Protein AF-A0A2V8VFZ1-F1 (afdb_monomer)

Foldseek 3Di:
DVVVLVCLVVVNDDPVVNVVVVVVCVVDVVVVVVSVVVVVVVVVVVPDDDDDDPPVNVVVVVVVVVVCVVVVVD

Mean predicted aligned error: 6.68 Å

Secondary structure (DSSP, 8-state):
-HHHHHHHHHT-S-HHHHHHHHHHHHH-HHHHHHHHHHHHHHHHHHHS--PPPPHHHHHHHHHHHHHHHHHT--

Nearest PDB structures (foldseek):
  3hug-assembly6_F  TM=6.671E-01  e=1.263E-01  Mycobacterium tuberculosis H37Rv
  3hug-assembly6_P  TM=6.908E-01  e=3.168E-01  Mycobacterium tuberculosis H37Rv

Structure (mmCIF, N/CA/C/O backbone):
data_AF-A0A2V8VFZ1-F1
#
_entry.id   AF-A0A2V8VFZ1-F1
#
loop_
_atom_site.group_PDB
_atom_site.id
_atom_site.type_symbol
_atom_site.label_atom_id
_atom_site.label_alt_id
_atom_site.label_comp_id
_atom_site.label_asym_id
_atom_site.label_entity_id
_atom_site.label_seq_id
_atom_site.pdbx_PDB_ins_code
_atom_site.Cartn_x
_atom_site.Cartn_y
_atom_site.Cartn_z
_atom_site.occupancy
_atom_site.B_iso_or_equiv
_atom_site.auth_seq_id
_atom_site.auth_comp_id
_atom_site.auth_asym_id
_atom_site.auth_atom_id
_atom_site.pdbx_PDB_model_num
ATOM 1 N N . MET A 1 1 ? -6.171 -11.952 2.884 1.00 80.12 1 MET A N 1
ATOM 2 C CA . MET A 1 1 ? -5.955 -10.880 3.892 1.00 80.12 1 MET A CA 1
ATOM 3 C C . MET A 1 1 ? -5.493 -9.599 3.220 1.00 80.12 1 MET A C 1
ATOM 5 O O . MET A 1 1 ? -6.200 -8.609 3.332 1.00 80.12 1 MET A O 1
ATOM 9 N N . ILE A 1 2 ? -4.351 -9.619 2.518 1.00 88.62 2 ILE A N 1
ATOM 10 C CA . ILE A 1 2 ? -3.837 -8.449 1.789 1.00 88.62 2 ILE A CA 1
ATOM 11 C C . ILE A 1 2 ? -4.862 -7.919 0.785 1.00 88.62 2 ILE A C 1
ATOM 13 O O . ILE A 1 2 ? -5.123 -6.726 0.797 1.00 88.62 2 ILE A O 1
ATOM 17 N N . ASP A 1 3 ? -5.524 -8.793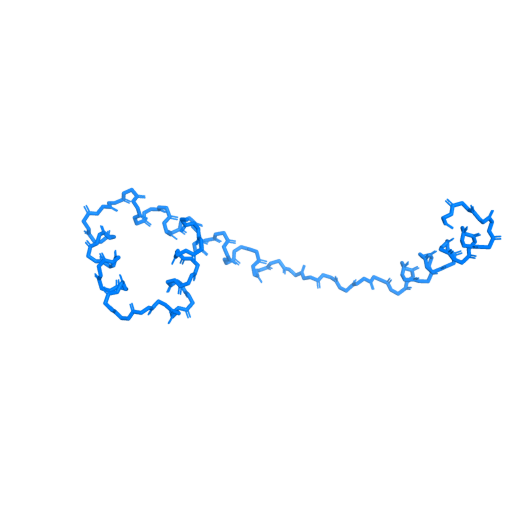 0.023 1.00 92.38 3 ASP A N 1
ATOM 18 C CA . ASP A 1 3 ? -6.516 -8.379 -0.983 1.00 92.38 3 ASP A CA 1
ATOM 19 C C . ASP A 1 3 ? -7.660 -7.550 -0.387 1.00 92.38 3 ASP A C 1
ATOM 21 O O . ASP A 1 3 ? -8.007 -6.510 -0.927 1.00 92.38 3 ASP A O 1
ATOM 25 N N . LEU A 1 4 ? -8.170 -7.937 0.788 1.00 94.94 4 LEU A N 1
ATOM 26 C CA . LEU A 1 4 ? -9.233 -7.203 1.484 1.00 94.94 4 LEU A CA 1
ATOM 27 C C . LEU A 1 4 ? -8.772 -5.811 1.937 1.00 94.94 4 LEU A C 1
ATOM 29 O O . LEU A 1 4 ? -9.532 -4.850 1.855 1.00 94.94 4 LEU A O 1
ATOM 33 N N . LEU A 1 5 ? -7.533 -5.687 2.424 1.00 95.19 5 LEU A N 1
ATOM 34 C CA . LEU A 1 5 ? -6.974 -4.392 2.825 1.00 95.19 5 LEU A CA 1
ATOM 35 C C . LEU A 1 5 ? -6.641 -3.524 1.607 1.00 95.19 5 LEU A C 1
ATOM 37 O O . LEU A 1 5 ? -6.803 -2.307 1.669 1.00 95.19 5 LEU A O 1
ATOM 41 N N . THR A 1 6 ? -6.215 -4.132 0.500 1.00 93.50 6 THR A N 1
ATOM 42 C CA . THR A 1 6 ? -6.033 -3.453 -0.786 1.00 93.50 6 THR A CA 1
ATOM 43 C C . THR A 1 6 ? -7.361 -2.905 -1.294 1.00 93.50 6 THR A C 1
ATOM 45 O O . THR A 1 6 ? -7.468 -1.702 -1.517 1.00 93.50 6 THR A O 1
ATOM 48 N N . GLU A 1 7 ? -8.392 -3.744 -1.354 1.00 95.94 7 GLU A N 1
ATOM 49 C CA . GLU A 1 7 ? -9.742 -3.366 -1.772 1.00 95.94 7 GLU A CA 1
ATOM 50 C C . GLU A 1 7 ? -10.338 -2.285 -0.856 1.00 95.94 7 GLU A C 1
ATOM 52 O O . GLU A 1 7 ? -10.944 -1.326 -1.333 1.00 95.94 7 GLU A O 1
ATOM 57 N N . TYR A 1 8 ? -10.088 -2.358 0.456 1.00 96.62 8 TYR A N 1
ATOM 58 C CA . TYR A 1 8 ? -10.436 -1.289 1.398 1.00 96.62 8 TYR A CA 1
ATOM 59 C C . TYR A 1 8 ? -9.739 0.037 1.064 1.00 96.62 8 TYR A C 1
ATOM 61 O O . TYR A 1 8 ? -10.390 1.077 0.994 1.00 96.62 8 TYR A O 1
ATOM 69 N N . MET A 1 9 ? -8.420 0.019 0.839 1.00 94.69 9 MET A N 1
ATOM 70 C CA . MET A 1 9 ? -7.645 1.218 0.485 1.00 94.69 9 MET A CA 1
ATOM 71 C C . MET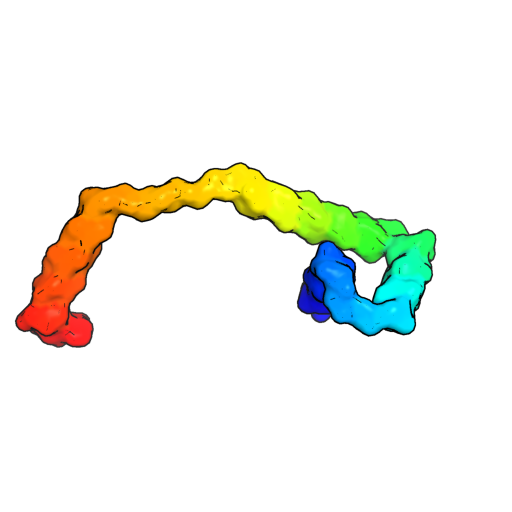 A 1 9 ? -8.040 1.814 -0.871 1.00 94.69 9 MET A C 1
ATOM 73 O O . MET A 1 9 ? -7.756 2.985 -1.125 1.00 94.69 9 MET A O 1
ATOM 77 N N . GLU A 1 10 ? -8.633 1.011 -1.748 1.00 94.69 10 GLU A N 1
ATOM 78 C CA . GLU A 1 10 ? -9.120 1.410 -3.070 1.00 94.69 10 GLU A CA 1
ATOM 79 C C . GLU A 1 10 ? -10.609 1.786 -3.066 1.00 94.69 10 GLU A C 1
ATOM 81 O O . GLU A 1 10 ? -11.108 2.290 -4.067 1.00 94.69 10 GLU A O 1
ATOM 86 N N . GLY A 1 11 ? -11.305 1.607 -1.937 1.00 95.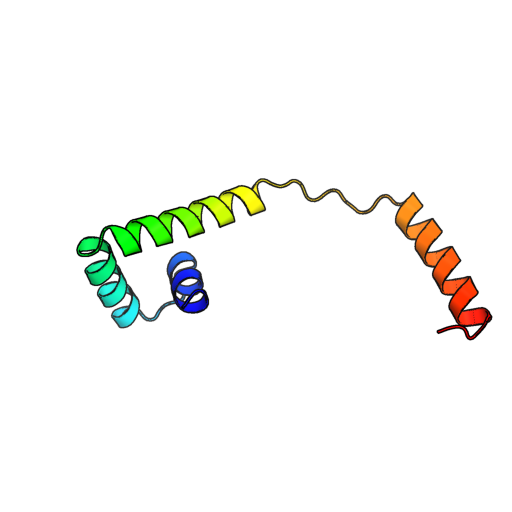50 11 GLY A N 1
ATOM 87 C CA . GLY A 1 11 ? -12.730 1.914 -1.799 1.00 95.50 11 GLY A CA 1
ATOM 88 C C . GLY A 1 11 ? -13.658 0.898 -2.472 1.00 95.50 11 GLY A C 1
ATOM 89 O O . GLY A 1 11 ? -14.824 1.206 -2.699 1.00 95.50 11 GLY A O 1
ATOM 90 N N . GLY A 1 12 ? -13.157 -0.298 -2.795 1.00 97.12 12 GLY A N 1
ATOM 91 C CA . GLY A 1 12 ? -13.907 -1.351 -3.488 1.00 97.12 12 GLY A CA 1
ATOM 92 C C . GLY A 1 12 ? -14.798 -2.202 -2.580 1.00 97.12 12 GLY A C 1
ATOM 93 O O . GLY A 1 12 ? -15.697 -2.882 -3.065 1.00 97.12 12 GLY A O 1
ATOM 94 N N . LEU A 1 13 ? -14.593 -2.151 -1.258 1.00 97.44 13 LEU A N 1
ATOM 95 C CA . LEU A 1 13 ? -15.354 -2.991 -0.338 1.00 97.44 13 LEU A CA 1
ATOM 96 C C . LEU A 1 13 ? -16.837 -2.622 -0.308 1.00 97.44 13 LEU A C 1
ATOM 98 O O . LEU A 1 13 ? -17.220 -1.453 -0.240 1.00 97.44 13 LEU A O 1
ATOM 102 N N . ALA A 1 14 ? -17.678 -3.651 -0.197 1.00 97.25 14 ALA A N 1
ATOM 103 C CA . ALA A 1 14 ? -19.084 -3.466 0.128 1.00 97.25 14 ALA A CA 1
ATOM 104 C C . ALA A 1 14 ? -19.231 -2.629 1.424 1.00 97.25 14 ALA A C 1
ATOM 106 O O . ALA A 1 14 ? -18.574 -2.943 2.425 1.00 97.25 14 ALA A O 1
ATOM 107 N N . PRO A 1 15 ? -20.135 -1.628 1.484 1.00 97.00 15 PRO A N 1
ATOM 108 C CA . PRO A 1 15 ? -20.208 -0.684 2.608 1.00 97.00 15 PRO A CA 1
ATOM 109 C C . PRO A 1 15 ? -20.379 -1.337 3.985 1.00 97.00 15 PRO A C 1
ATOM 111 O O . PRO A 1 15 ? -19.845 -0.864 4.987 1.00 97.00 15 PRO A O 1
ATOM 114 N N . ALA A 1 16 ? -21.117 -2.449 4.054 1.00 97.50 16 ALA A N 1
ATOM 115 C CA . ALA A 1 16 ? -21.303 -3.196 5.295 1.00 97.50 16 ALA A CA 1
ATOM 116 C C . ALA A 1 16 ? -19.998 -3.841 5.798 1.00 97.50 16 ALA A C 1
ATOM 118 O O . ALA A 1 16 ? -19.776 -3.910 7.006 1.00 97.50 16 ALA A O 1
ATOM 119 N N . VAL A 1 17 ? -19.135 -4.294 4.887 1.00 97.12 17 VAL A N 1
ATOM 120 C CA . VAL A 1 17 ? -17.825 -4.871 5.217 1.00 97.12 17 VAL A CA 1
ATOM 121 C C . VAL A 1 17 ? -16.851 -3.764 5.613 1.00 97.12 17 VAL A C 1
ATOM 123 O O . VAL A 1 17 ? -16.182 -3.905 6.634 1.00 97.12 17 VAL A O 1
ATOM 126 N N . GLY A 1 18 ? -16.847 -2.642 4.883 1.00 97.56 18 GLY A N 1
ATOM 127 C CA . GLY A 1 18 ? -16.042 -1.461 5.213 1.00 97.56 18 GLY A CA 1
ATOM 128 C C . GLY A 1 18 ? -16.281 -0.973 6.643 1.00 97.56 18 GLY A C 1
ATOM 129 O O . GLY A 1 18 ? -15.343 -0.919 7.432 1.00 97.56 18 GLY A O 1
ATOM 130 N N . ARG A 1 19 ? -17.547 -0.777 7.041 1.00 97.94 19 ARG A N 1
ATOM 131 C CA . ARG A 1 19 ? -17.892 -0.366 8.419 1.00 97.94 19 ARG A CA 1
ATOM 132 C C . ARG A 1 19 ? -17.407 -1.344 9.493 1.00 97.94 19 ARG A C 1
ATOM 134 O O . ARG A 1 19 ? -16.961 -0.932 10.564 1.00 97.94 19 ARG A O 1
ATOM 141 N N . ARG A 1 20 ? -17.503 -2.653 9.233 1.00 97.81 20 ARG A N 1
ATOM 142 C CA . ARG A 1 20 ? -17.016 -3.683 10.168 1.00 97.81 20 ARG A CA 1
ATOM 143 C C . ARG A 1 20 ? -15.495 -3.640 10.298 1.00 97.81 20 ARG A C 1
ATOM 145 O O . ARG A 1 20 ? -14.983 -3.797 11.404 1.00 97.81 20 ARG A O 1
ATOM 152 N N . LEU A 1 21 ? -14.791 -3.416 9.190 1.00 97.44 21 LEU A N 1
ATOM 153 C CA . LEU A 1 21 ? -13.341 -3.273 9.185 1.00 97.44 21 LEU A CA 1
ATOM 154 C C . LEU A 1 21 ? -12.908 -1.997 9.917 1.00 97.44 21 LEU A C 1
ATOM 156 O O . LEU A 1 21 ? -12.029 -2.072 10.766 1.00 97.44 21 LEU A O 1
ATOM 160 N N . GLU A 1 22 ? -13.561 -0.864 9.668 1.00 97.69 22 GLU A N 1
ATOM 161 C CA . GLU A 1 22 ? -13.319 0.398 10.386 1.00 97.69 22 GLU A CA 1
ATOM 162 C C . GLU A 1 22 ? -13.511 0.236 11.898 1.00 97.69 22 GLU A C 1
ATOM 164 O O . GLU A 1 22 ? -12.653 0.639 12.681 1.00 97.69 22 GLU A O 1
ATOM 169 N N . THR A 1 23 ? -14.588 -0.441 12.311 1.00 98.31 23 THR A N 1
ATOM 170 C CA . THR A 1 23 ? -14.835 -0.759 13.727 1.00 98.31 23 THR A CA 1
ATOM 171 C C . THR A 1 23 ? -13.700 -1.594 14.322 1.00 98.31 23 THR A C 1
ATOM 173 O O . THR A 1 23 ? -13.292 -1.366 15.457 1.00 98.31 23 THR A O 1
ATOM 176 N N . HIS A 1 24 ? -13.175 -2.571 13.581 1.00 97.31 24 HIS A N 1
ATOM 177 C CA . HIS A 1 24 ? -12.051 -3.376 14.050 1.00 97.31 24 HIS A CA 1
ATOM 178 C C . HIS A 1 24 ? -10.761 -2.556 14.158 1.00 97.31 24 HIS A C 1
ATOM 180 O O . HIS A 1 24 ? -10.092 -2.613 15.187 1.00 97.31 24 HIS A O 1
ATOM 186 N N . LEU A 1 25 ? -10.437 -1.773 13.125 1.00 97.31 25 LEU A N 1
ATOM 187 C CA . LEU A 1 25 ? -9.245 -0.924 13.092 1.00 97.31 25 LEU A CA 1
ATOM 188 C C . LEU A 1 25 ? -9.242 0.084 14.249 1.00 97.31 25 LEU A C 1
ATOM 190 O O . LEU A 1 25 ? -8.214 0.245 14.895 1.00 97.31 25 LEU A O 1
ATOM 194 N N . GLY A 1 26 ? -10.395 0.675 14.581 1.00 97.81 26 GLY A N 1
ATOM 195 C CA . GLY A 1 26 ? -10.521 1.598 15.715 1.00 97.81 26 GLY A CA 1
ATOM 196 C C . GLY A 1 26 ? -10.354 0.952 17.097 1.00 97.81 26 GLY A C 1
ATOM 197 O O . GLY A 1 26 ? -10.089 1.652 18.0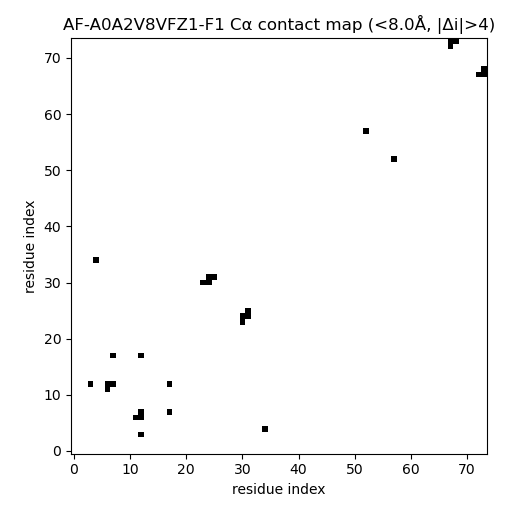68 1.00 97.81 26 GLY A O 1
ATOM 198 N N . ASN A 1 27 ? -10.480 -0.375 17.196 1.00 98.38 27 ASN A N 1
ATOM 199 C CA . ASN A 1 27 ? -10.359 -1.125 18.451 1.00 98.38 27 ASN A CA 1
ATOM 200 C C . ASN A 1 27 ? -9.077 -1.975 18.532 1.00 98.38 27 ASN A C 1
ATOM 202 O O . ASN A 1 27 ? -8.870 -2.674 19.524 1.00 98.38 27 ASN A O 1
ATOM 206 N N . CYS A 1 28 ? -8.223 -1.960 17.503 1.00 98.50 28 CYS A N 1
ATOM 207 C CA . CYS A 1 28 ? -7.050 -2.826 17.410 1.00 98.50 28 CYS A CA 1
ATOM 208 C C . CYS A 1 28 ? -5.843 -2.076 16.830 1.00 98.50 28 CYS A C 1
ATOM 210 O O . CYS A 1 28 ? -5.632 -2.039 15.615 1.00 98.50 28 CYS A O 1
ATOM 212 N N . SER A 1 29 ? -4.999 -1.542 17.717 1.00 97.81 29 SER A N 1
ATOM 213 C CA . SER A 1 29 ? -3.797 -0.778 17.350 1.00 97.81 29 SER A CA 1
ATOM 214 C C . SER A 1 29 ? -2.802 -1.574 16.498 1.00 97.81 29 SER A C 1
ATOM 216 O O . SER A 1 29 ? -2.151 -1.014 15.620 1.00 97.81 29 SER A O 1
ATOM 218 N N . ALA A 1 30 ? -2.701 -2.892 16.701 1.00 97.25 30 ALA A N 1
ATOM 219 C CA . ALA A 1 30 ? -1.843 -3.752 15.886 1.00 97.25 30 ALA A CA 1
ATOM 220 C C . ALA A 1 30 ? -2.305 -3.799 14.418 1.00 97.25 30 ALA A C 1
ATOM 222 O O . ALA A 1 30 ? -1.489 -3.712 13.499 1.00 97.25 30 ALA A O 1
ATOM 223 N N . CYS A 1 31 ? -3.616 -3.901 14.186 1.00 96.88 31 CYS A N 1
ATOM 224 C CA . CYS A 1 31 ? -4.180 -3.933 12.838 1.00 96.88 31 CYS A CA 1
ATOM 225 C C . CYS A 1 31 ? -4.148 -2.557 12.169 1.00 96.88 31 CYS A C 1
ATOM 227 O O . CYS A 1 31 ? -3.869 -2.474 10.972 1.00 96.88 31 CYS A O 1
ATOM 229 N N . GLU A 1 32 ? -4.364 -1.483 12.930 1.00 97.25 32 GLU A N 1
ATOM 230 C CA . GLU A 1 32 ? -4.147 -0.118 12.447 1.00 97.25 32 GLU A CA 1
ATOM 231 C C . GLU A 1 32 ? -2.683 0.102 12.033 1.00 97.25 32 GLU A C 1
ATOM 233 O O . GLU A 1 32 ? -2.418 0.566 10.921 1.00 97.25 32 GLU A O 1
ATOM 238 N N . GLY A 1 33 ? -1.728 -0.302 12.876 1.00 97.38 33 GLY A N 1
ATOM 239 C CA . GLY A 1 33 ? -0.299 -0.213 12.576 1.00 97.38 33 GLY A CA 1
ATOM 240 C C . GLY A 1 33 ? 0.072 -0.966 11.298 1.00 97.38 33 GLY A C 1
ATOM 241 O O . GLY A 1 33 ? 0.754 -0.417 10.432 1.00 97.38 33 GLY A O 1
ATOM 242 N N . PHE A 1 34 ? -0.451 -2.181 11.123 1.00 95.81 34 PHE A N 1
ATOM 243 C CA . PHE A 1 34 ? -0.242 -2.952 9.897 1.00 95.81 34 PHE A CA 1
ATOM 244 C C . PHE A 1 34 ? -0.828 -2.262 8.654 1.00 95.81 34 PHE A C 1
ATOM 246 O O . PHE A 1 34 ? -0.169 -2.199 7.612 1.00 95.81 34 PHE A O 1
ATOM 253 N N . LEU A 1 35 ? -2.034 -1.690 8.752 1.00 96.69 35 LEU A N 1
ATOM 254 C CA . LEU A 1 35 ? -2.629 -0.916 7.660 1.00 96.69 35 LEU A CA 1
ATOM 255 C C . LEU A 1 35 ? -1.757 0.294 7.292 1.00 96.69 35 LEU A C 1
ATOM 257 O O . LEU A 1 35 ? -1.597 0.592 6.105 1.00 96.69 35 LEU A O 1
ATOM 261 N N . GLN A 1 36 ? -1.163 0.970 8.277 1.00 96.88 36 GLN A N 1
ATOM 262 C CA . GLN A 1 36 ? -0.244 2.076 8.009 1.00 96.88 36 GLN A CA 1
ATOM 263 C C . GLN A 1 36 ? 1.043 1.620 7.328 1.00 96.88 36 GLN A C 1
ATOM 265 O O . GLN A 1 36 ? 1.490 2.280 6.388 1.00 96.88 36 GLN A O 1
ATOM 270 N N . THR A 1 37 ? 1.598 0.467 7.713 1.00 96.44 37 THR A N 1
ATOM 271 C CA . THR A 1 37 ? 2.720 -0.140 6.984 1.00 96.44 37 THR A CA 1
ATOM 272 C C . THR A 1 37 ? 2.360 -0.358 5.515 1.00 96.44 37 THR A C 1
ATOM 274 O O . THR A 1 37 ? 3.108 0.075 4.642 1.00 96.44 37 THR A O 1
ATOM 277 N N . LEU A 1 38 ? 1.191 -0.936 5.216 1.00 95.19 38 LEU A N 1
ATOM 278 C CA . LEU A 1 38 ? 0.755 -1.155 3.830 1.00 95.19 38 LEU A CA 1
ATOM 279 C C . LEU A 1 38 ? 0.597 0.155 3.043 1.00 95.19 38 LEU A C 1
ATOM 281 O O . LEU A 1 38 ? 1.031 0.238 1.889 1.00 95.19 38 LEU A O 1
ATOM 285 N N . ARG A 1 39 ? 0.020 1.195 3.659 1.00 95.88 39 ARG A N 1
ATOM 286 C CA . ARG A 1 39 ? -0.102 2.526 3.038 1.00 95.88 39 ARG A CA 1
ATOM 287 C C . ARG A 1 39 ? 1.269 3.130 2.732 1.00 95.88 39 ARG A C 1
ATOM 289 O O . ARG A 1 39 ? 1.473 3.620 1.621 1.00 95.88 39 ARG A O 1
ATOM 296 N N . ALA A 1 40 ? 2.207 3.046 3.675 1.00 96.50 40 ALA A N 1
ATOM 297 C CA . ALA A 1 40 ? 3.572 3.535 3.504 1.00 96.50 40 ALA A CA 1
ATOM 298 C C . ALA A 1 40 ? 4.319 2.770 2.401 1.00 96.50 40 ALA A C 1
ATOM 300 O O . ALA A 1 40 ? 4.921 3.393 1.528 1.00 96.50 40 ALA A O 1
ATOM 301 N N . THR A 1 41 ? 4.220 1.437 2.369 1.00 95.00 41 THR A N 1
ATOM 302 C CA . THR A 1 41 ? 4.810 0.610 1.305 1.00 95.00 41 THR A CA 1
ATOM 303 C C . THR A 1 41 ? 4.264 0.994 -0.069 1.00 95.00 41 THR A C 1
ATOM 305 O O . THR A 1 41 ? 5.036 1.196 -1.006 1.00 95.00 41 THR A O 1
ATOM 308 N N . ARG A 1 42 ? 2.942 1.166 -0.203 1.00 93.69 42 ARG A N 1
ATOM 309 C CA . ARG A 1 42 ? 2.319 1.600 -1.464 1.00 93.69 42 ARG A CA 1
ATOM 310 C C . ARG A 1 42 ? 2.797 2.988 -1.892 1.00 93.69 42 ARG A C 1
ATOM 312 O O . ARG A 1 42 ? 3.041 3.196 -3.080 1.00 93.69 42 ARG A O 1
ATOM 319 N N . ALA A 1 43 ? 2.915 3.929 -0.957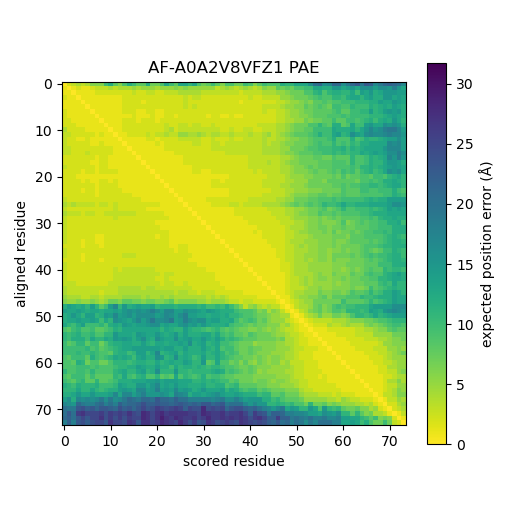 1.00 93.69 43 ALA A N 1
ATOM 320 C CA . ALA A 1 43 ? 3.429 5.267 -1.240 1.00 93.69 43 ALA A CA 1
ATOM 321 C C . ALA A 1 43 ? 4.893 5.220 -1.704 1.00 93.69 43 ALA A C 1
ATOM 323 O O . ALA A 1 43 ? 5.220 5.817 -2.728 1.00 93.69 43 ALA A O 1
ATOM 324 N N . ALA A 1 44 ? 5.738 4.443 -1.020 1.00 95.44 44 ALA A N 1
ATOM 325 C CA . ALA A 1 44 ? 7.138 4.255 -1.388 1.00 95.44 44 ALA A CA 1
ATOM 326 C C . ALA A 1 44 ? 7.273 3.681 -2.805 1.00 95.44 44 ALA A C 1
ATOM 328 O O . ALA A 1 44 ? 7.965 4.264 -3.634 1.00 95.44 44 ALA A O 1
ATOM 329 N N . ILE A 1 45 ? 6.533 2.617 -3.133 1.00 93.81 45 ILE A N 1
ATOM 330 C CA . ILE A 1 45 ? 6.541 2.030 -4.483 1.00 93.81 45 ILE A CA 1
ATOM 331 C C . ILE A 1 45 ? 6.080 3.046 -5.537 1.00 93.81 45 ILE A C 1
ATOM 333 O O . ILE A 1 45 ? 6.671 3.124 -6.608 1.00 93.81 45 ILE A O 1
ATOM 337 N N . ARG A 1 46 ? 5.045 3.846 -5.248 1.00 90.12 46 ARG A N 1
ATOM 338 C CA . ARG A 1 46 ? 4.550 4.881 -6.174 1.00 90.12 46 ARG A CA 1
ATOM 339 C C . ARG A 1 46 ? 5.524 6.040 -6.372 1.00 90.12 46 ARG A C 1
ATOM 341 O O . ARG A 1 46 ? 5.449 6.695 -7.404 1.00 90.12 46 ARG A O 1
ATOM 348 N N . SER A 1 47 ? 6.398 6.300 -5.401 1.00 92.50 47 SER A N 1
ATOM 349 C CA . SER A 1 47 ? 7.451 7.312 -5.526 1.00 92.50 47 SER A CA 1
ATOM 350 C C . SER A 1 47 ? 8.655 6.849 -6.344 1.00 92.50 47 SER A C 1
ATOM 352 O O . SER A 1 47 ? 9.460 7.686 -6.745 1.00 92.50 47 SER A O 1
ATOM 354 N N . LEU A 1 48 ? 8.785 5.544 -6.611 1.00 92.38 48 LEU A N 1
ATOM 355 C CA . LEU A 1 48 ? 9.841 5.046 -7.483 1.00 92.38 48 LEU A CA 1
ATOM 356 C C . LEU A 1 48 ? 9.588 5.567 -8.898 1.00 92.38 48 LEU A C 1
ATOM 358 O O . LEU A 1 48 ? 8.555 5.268 -9.504 1.00 92.38 48 LEU A O 1
ATOM 362 N N .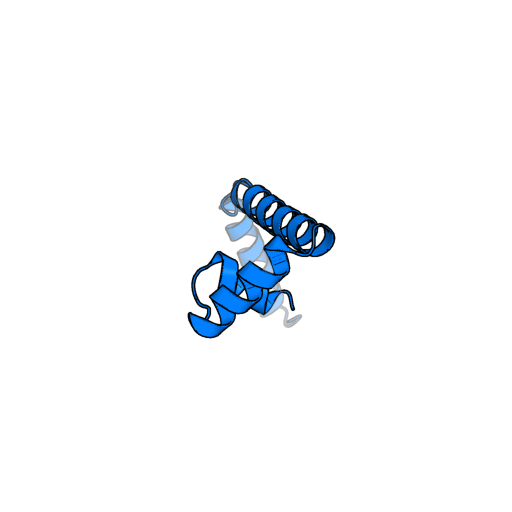 GLN A 1 49 ? 10.539 6.339 -9.426 1.00 81.56 49 GLN A N 1
ATOM 363 C CA . GLN A 1 49 ? 10.542 6.649 -10.846 1.00 81.56 49 GLN A CA 1
ATOM 364 C C . GLN A 1 49 ? 10.754 5.350 -11.614 1.00 81.56 49 GLN A C 1
ATOM 366 O O . GLN A 1 49 ? 11.633 4.549 -11.298 1.00 81.56 49 GLN A O 1
ATOM 371 N N . ARG A 1 50 ? 9.884 5.121 -12.592 1.00 80.06 50 ARG A N 1
ATOM 372 C CA . ARG A 1 50 ? 10.037 4.025 -13.530 1.00 80.06 50 ARG A CA 1
ATOM 373 C C . ARG A 1 50 ? 10.811 4.601 -14.702 1.00 80.06 50 ARG A C 1
ATOM 375 O O . ARG A 1 50 ? 10.238 5.359 -15.477 1.00 80.06 50 ARG A O 1
ATOM 382 N N . ASP A 1 51 ? 12.103 4.309 -14.762 1.00 83.25 51 ASP A N 1
ATOM 383 C CA . ASP A 1 51 ? 12.890 4.669 -15.932 1.00 83.25 51 ASP A CA 1
ATOM 384 C C . ASP A 1 51 ? 12.344 3.896 -17.133 1.00 83.25 51 ASP A C 1
ATOM 386 O O . ASP A 1 51 ? 12.055 2.695 -17.037 1.00 83.25 51 ASP A O 1
ATOM 390 N N . ASP A 1 52 ? 12.173 4.595 -18.252 1.00 85.50 52 ASP A N 1
ATOM 391 C CA . ASP A 1 52 ? 11.894 3.933 -19.517 1.00 85.50 52 ASP A CA 1
ATOM 392 C C . ASP A 1 52 ? 13.065 3.010 -19.855 1.00 85.50 52 ASP A C 1
ATOM 394 O O . ASP A 1 52 ? 14.227 3.304 -19.558 1.00 85.50 52 ASP A O 1
ATOM 398 N N . ILE A 1 53 ? 12.761 1.870 -20.474 1.00 85.50 53 ILE A N 1
ATOM 399 C CA . ILE A 1 53 ? 13.809 0.978 -20.962 1.00 85.50 53 ILE A CA 1
ATOM 400 C C . ILE A 1 53 ? 14.630 1.771 -21.987 1.00 85.50 53 ILE A C 1
ATOM 402 O O . ILE A 1 53 ? 14.058 2.236 -22.974 1.00 85.50 53 ILE A O 1
ATOM 406 N N . PRO A 1 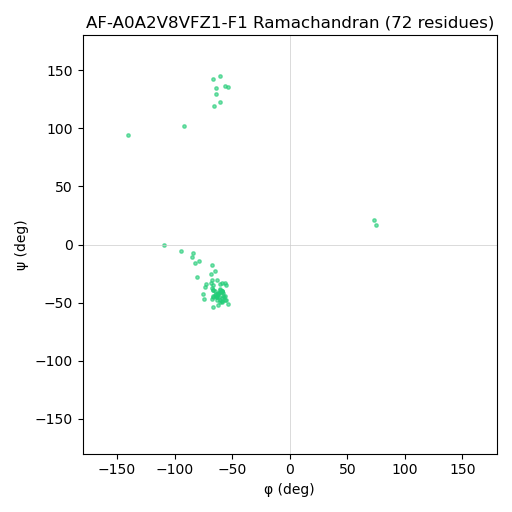54 ? 15.956 1.914 -21.801 1.00 93.00 54 PRO A N 1
ATOM 407 C CA . PRO A 1 54 ? 16.781 2.626 -22.764 1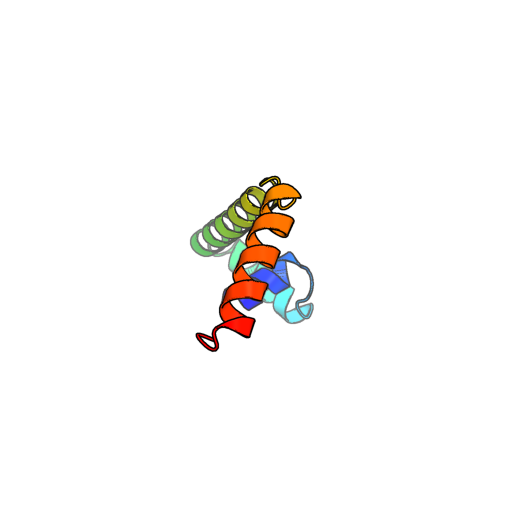.00 93.00 54 PRO A CA 1
ATOM 408 C C . PRO A 1 54 ? 16.641 2.026 -24.172 1.00 93.00 54 PRO A C 1
ATOM 410 O O . PRO A 1 54 ? 16.669 0.804 -24.343 1.00 93.00 54 PRO A O 1
ATOM 413 N N . GLU A 1 55 ? 16.522 2.873 -25.197 1.00 90.62 55 GLU A N 1
ATOM 414 C CA . GLU A 1 55 ? 16.361 2.444 -26.600 1.00 90.62 55 GLU A CA 1
ATOM 415 C C . GLU A 1 55 ? 17.491 1.511 -27.077 1.00 90.62 55 GLU A C 1
ATOM 417 O O . GLU A 1 55 ? 17.286 0.575 -27.862 1.00 90.62 55 GLU A O 1
ATOM 422 N N . ASP A 1 56 ? 18.707 1.709 -26.563 1.00 94.62 56 ASP A N 1
ATOM 423 C CA . ASP A 1 56 ? 19.843 0.843 -26.870 1.00 94.62 56 ASP A CA 1
ATOM 424 C C . ASP A 1 56 ? 19.667 -0.564 -26.272 1.00 94.62 56 ASP A C 1
ATOM 426 O O . ASP A 1 56 ? 20.075 -1.553 -26.886 1.00 94.62 56 ASP A O 1
ATOM 430 N N . CYS A 1 57 ? 19.012 -0.670 -25.115 1.00 94.38 57 CYS A N 1
ATOM 431 C CA . CYS A 1 57 ? 18.658 -1.929 -24.476 1.00 94.38 57 CYS A CA 1
ATOM 432 C C . CYS A 1 57 ? 17.617 -2.687 -25.314 1.00 94.38 57 CYS A C 1
ATOM 434 O O . CYS A 1 57 ? 17.813 -3.871 -25.604 1.00 94.38 57 CYS A O 1
ATOM 436 N N . HIS A 1 58 ? 16.582 -1.996 -25.811 1.00 93.12 58 HIS A N 1
ATOM 437 C CA . HIS A 1 58 ? 15.611 -2.562 -26.758 1.00 93.12 58 HIS A CA 1
ATOM 438 C C . HIS A 1 58 ? 16.291 -3.127 -28.010 1.00 93.12 58 HIS A C 1
ATOM 440 O O . HIS A 1 58 ? 16.037 -4.270 -28.405 1.00 93.12 58 HIS A O 1
ATOM 446 N N . THR A 1 59 ? 17.191 -2.345 -28.604 1.00 95.56 59 THR A N 1
ATOM 447 C CA . THR A 1 59 ? 17.918 -2.727 -29.820 1.00 95.56 59 THR A CA 1
ATOM 448 C C . THR A 1 59 ? 18.810 -3.947 -29.583 1.00 95.56 59 THR A C 1
ATOM 450 O O . THR A 1 59 ? 18.768 -4.913 -30.351 1.00 95.56 59 THR A O 1
ATOM 453 N N . LYS A 1 60 ? 19.592 -3.944 -28.495 1.00 95.75 60 LYS A N 1
ATOM 454 C CA . LYS A 1 60 ? 20.490 -5.053 -28.131 1.00 95.75 60 LYS A CA 1
ATOM 455 C C . LYS A 1 60 ? 19.716 -6.336 -27.841 1.00 95.75 60 LYS A C 1
ATOM 457 O O . LYS A 1 60 ? 20.111 -7.400 -28.323 1.00 95.75 60 LYS A O 1
ATOM 462 N N . LEU A 1 61 ? 18.616 -6.238 -27.094 1.00 94.81 61 LEU A N 1
ATOM 463 C CA . LEU A 1 61 ? 17.781 -7.388 -26.758 1.00 94.81 61 LEU A CA 1
ATOM 464 C C . LEU A 1 61 ? 17.128 -7.982 -28.007 1.00 94.81 61 LEU A C 1
ATOM 466 O O . LEU A 1 61 ? 17.160 -9.197 -28.186 1.00 94.81 61 LEU A O 1
ATOM 470 N N . ARG A 1 62 ? 16.601 -7.143 -28.908 1.00 95.00 62 ARG A N 1
ATOM 471 C CA . ARG A 1 62 ? 16.049 -7.607 -30.189 1.00 95.00 62 ARG A CA 1
ATOM 472 C C . ARG A 1 62 ? 17.096 -8.348 -31.014 1.00 95.00 62 ARG A C 1
ATOM 474 O O . ARG A 1 62 ? 16.851 -9.476 -31.422 1.00 95.00 62 ARG A O 1
ATOM 481 N N . ALA A 1 63 ? 18.280 -7.762 -31.181 1.00 95.62 63 ALA A N 1
ATOM 482 C CA . ALA A 1 63 ? 19.361 -8.394 -31.929 1.00 95.62 63 ALA A CA 1
ATOM 483 C C . ALA A 1 63 ? 19.808 -9.732 -31.314 1.00 95.62 63 ALA A C 1
ATOM 485 O O . ALA A 1 63 ? 20.216 -10.631 -32.045 1.00 95.62 63 ALA A O 1
ATOM 486 N N . PHE A 1 64 ? 19.766 -9.866 -29.985 1.00 95.31 64 PHE A N 1
ATOM 487 C CA . PHE A 1 64 ? 20.018 -11.136 -29.305 1.00 95.31 64 PHE A CA 1
ATOM 488 C C . PHE A 1 64 ? 18.931 -12.172 -29.615 1.00 95.31 64 PHE A C 1
ATOM 490 O O . PHE A 1 64 ? 19.256 -13.245 -30.114 1.00 95.31 64 PHE A O 1
ATOM 497 N N . LEU A 1 65 ? 17.657 -11.832 -29.401 1.00 95.62 65 LEU A N 1
ATOM 498 C CA . LEU A 1 65 ? 16.530 -12.738 -29.650 1.00 95.62 65 LEU A CA 1
ATOM 499 C C . LEU A 1 65 ? 16.475 -13.201 -31.111 1.00 95.62 65 LEU A C 1
ATOM 501 O O . LEU A 1 65 ? 16.263 -14.381 -31.371 1.00 95.62 65 LEU A O 1
ATOM 505 N N . ASP A 1 66 ? 16.744 -12.306 -32.063 1.00 94.94 66 ASP A N 1
ATOM 506 C CA . ASP A 1 66 ? 16.788 -12.644 -33.488 1.00 94.94 66 ASP A CA 1
ATOM 507 C C . ASP A 1 66 ? 17.891 -13.658 -33.820 1.00 94.94 66 ASP A C 1
ATOM 509 O O . ASP A 1 66 ? 17.743 -14.427 -34.770 1.00 94.94 66 ASP A O 1
ATOM 513 N N . ARG A 1 67 ? 19.008 -13.662 -33.078 1.00 93.88 67 ARG A N 1
ATOM 514 C CA . ARG A 1 67 ? 20.065 -14.670 -33.243 1.00 93.88 67 ARG A CA 1
ATOM 515 C C . ARG A 1 67 ? 19.644 -16.010 -32.661 1.00 93.88 67 ARG A C 1
ATOM 517 O O . ARG A 1 67 ? 19.795 -17.007 -33.357 1.00 93.88 67 ARG A O 1
ATOM 524 N N . GLU A 1 68 ? 19.090 -16.023 -31.451 1.00 93.31 68 GLU A N 1
ATOM 525 C CA . GLU A 1 68 ? 18.700 -17.265 -30.766 1.00 93.31 68 GLU A CA 1
ATOM 526 C C . GLU A 1 68 ? 17.530 -17.981 -31.460 1.00 93.31 68 GLU A C 1
ATOM 528 O O . GLU A 1 68 ? 17.543 -19.201 -31.616 1.00 93.31 68 GLU A O 1
ATOM 533 N N . LEU A 1 69 ? 16.561 -17.221 -31.983 1.00 89.75 69 LEU A N 1
ATOM 534 C CA . LEU A 1 69 ? 15.464 -17.773 -32.788 1.00 89.75 69 LEU A CA 1
ATOM 535 C C . LEU A 1 69 ? 15.950 -18.330 -34.135 1.00 89.75 69 LEU A C 1
ATOM 537 O O . LEU A 1 69 ? 15.373 -19.278 -34.660 1.00 89.75 69 LEU A O 1
ATOM 541 N N . LYS A 1 70 ? 17.016 -17.758 -34.712 1.00 79.19 70 LYS A N 1
ATOM 542 C CA . LYS A 1 70 ? 17.629 -18.268 -35.952 1.00 79.19 70 LYS A CA 1
ATOM 543 C C . LYS A 1 70 ? 18.555 -19.459 -35.708 1.00 79.19 70 LYS A C 1
ATOM 545 O O . LYS A 1 70 ? 18.725 -20.268 -36.616 1.00 79.19 70 LYS A O 1
ATOM 550 N N . SER A 1 71 ? 19.166 -19.560 -34.529 1.00 77.06 71 SER A N 1
ATOM 551 C CA . SER A 1 71 ? 20.046 -20.671 -34.149 1.00 77.06 71 SER A CA 1
ATOM 552 C C . SER A 1 71 ? 19.289 -21.881 -33.586 1.00 77.06 71 SER A C 1
ATOM 554 O O . SER A 1 71 ? 19.893 -22.943 -33.455 1.00 77.06 71 SER A O 1
ATOM 556 N N . GLY A 1 72 ? 17.986 -21.751 -33.297 1.00 67.88 72 GLY A N 1
ATOM 557 C CA . GLY A 1 72 ? 17.139 -22.833 -32.777 1.00 67.88 72 GLY A CA 1
ATOM 558 C C . GLY A 1 72 ? 17.410 -23.181 -31.309 1.00 67.88 72 GLY A C 1
ATOM 559 O O . GLY A 1 72 ? 17.127 -24.297 -30.880 1.00 67.88 72 GLY A O 1
ATOM 560 N N . LEU A 1 73 ? 18.005 -22.250 -30.557 1.00 61.06 73 LEU A N 1
ATOM 561 C CA . LEU A 1 73 ? 18.296 -22.383 -29.123 1.00 61.06 73 LEU A CA 1
ATOM 562 C C . LEU A 1 73 ? 17.098 -22.017 -28.225 1.00 61.06 73 LEU A C 1
ATOM 564 O O . LEU A 1 73 ? 17.156 -22.238 -27.014 1.00 61.06 73 LEU A O 1
ATOM 568 N N . LEU A 1 74 ? 16.023 -21.496 -28.825 1.00 53.53 74 LEU A N 1
ATOM 569 C CA . LEU A 1 74 ? 14.710 -21.234 -28.229 1.00 53.53 74 LEU A CA 1
ATOM 570 C C . LEU A 1 74 ? 13.600 -21.794 -29.121 1.00 53.53 74 LEU A C 1
A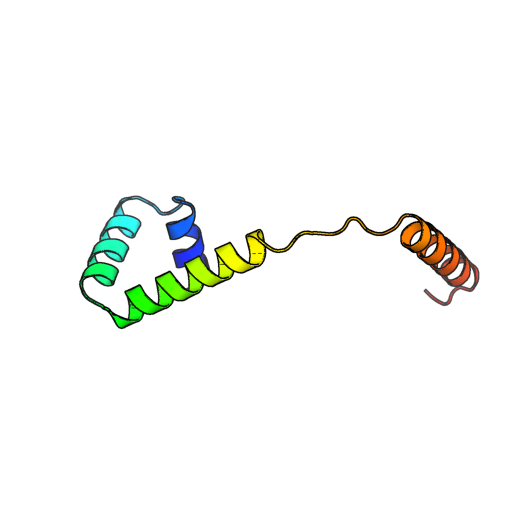TOM 572 O O . LEU A 1 74 ? 13.733 -21.670 -30.361 1.00 53.53 74 LEU A O 1
#

pLDDT: mean 92.54, std 8.21, range [53.53, 98.5]

Radius of gyration: 22.23 Å; Cα contacts (8 Å, |Δi|>4): 15; chains: 1; bounding box: 42×30×54 Å

Sequence (74 aa):
MIDLLTEYMEGGLAPAVGRRLETHLGNCSACEGFLQTLRATRAAIRSLQRDDIPEDCHTKLRAFLDRELKSGLL

Solvent-accessible surface area (backbone atoms only — not comparable to full-atom values): 4401 Å² total; per-residue (Å²): 110,67,66,60,54,50,33,50,78,70,68,68,48,58,68,74,57,46,54,54,49,52,55,48,38,78,74,29,68,69,58,39,51,52,52,50,51,54,54,49,53,54,50,53,59,68,68,53,81,78,77,74,82,53,68,67,56,55,52,53,51,50,58,48,52,58,47,37,60,71,70,62,80,100